Protein AF-A0A2X0SBL3-F1 (afdb_monomer_lite)

Structure (mmCIF, N/CA/C/O backbone):
data_AF-A0A2X0SBL3-F1
#
_entry.id   AF-A0A2X0SBL3-F1
#
loop_
_atom_site.group_PDB
_atom_site.id
_atom_site.type_symbol
_atom_site.label_atom_id
_atom_site.label_alt_id
_atom_site.label_comp_id
_atom_site.label_asym_id
_atom_site.label_entity_id
_atom_site.label_seq_id
_atom_site.pdbx_PDB_ins_code
_atom_site.Cartn_x
_atom_site.Cartn_y
_atom_site.Cartn_z
_atom_site.occupancy
_atom_site.B_iso_or_equiv
_atom_site.auth_seq_id
_atom_site.auth_comp_id
_atom_site.auth_asym_id
_atom_site.auth_atom_id
_atom_site.pdbx_PDB_model_num
ATOM 1 N N . MET A 1 1 ? 13.449 -10.306 3.770 1.00 44.62 1 MET A N 1
ATOM 2 C CA . MET A 1 1 ? 12.116 -9.727 4.039 1.00 44.62 1 MET A CA 1
ATOM 3 C C . MET A 1 1 ? 11.176 -10.296 2.985 1.00 44.62 1 MET A C 1
ATOM 5 O O . MET A 1 1 ? 11.300 -9.910 1.836 1.00 44.62 1 MET A O 1
ATOM 9 N N . LYS A 1 2 ? 10.349 -11.302 3.309 1.00 52.41 2 LYS A N 1
ATOM 10 C CA . LYS A 1 2 ? 9.355 -11.804 2.347 1.00 52.41 2 LYS A CA 1
ATOM 11 C C . LYS A 1 2 ? 8.193 -10.820 2.354 1.00 52.41 2 LYS A C 1
ATOM 13 O O . LYS A 1 2 ? 7.640 -10.566 3.421 1.00 52.41 2 LYS A O 1
ATOM 18 N N . LEU A 1 3 ? 7.871 -10.242 1.201 1.00 57.91 3 LEU A N 1
ATOM 19 C CA . LEU A 1 3 ? 6.637 -9.480 1.042 1.00 57.91 3 LEU A CA 1
ATOM 20 C C . LEU A 1 3 ? 5.471 -10.362 1.510 1.00 57.91 3 LEU A C 1
ATOM 22 O O . LEU A 1 3 ? 5.424 -11.553 1.186 1.00 57.91 3 LEU A O 1
ATOM 26 N N . CYS A 1 4 ? 4.551 -9.803 2.298 1.00 75.31 4 CYS A N 1
ATOM 27 C CA . CYS A 1 4 ? 3.297 -10.481 2.597 1.00 75.31 4 CYS A CA 1
ATOM 28 C C . CYS A 1 4 ? 2.467 -10.511 1.312 1.00 75.31 4 CYS A C 1
ATOM 30 O O . CYS A 1 4 ? 1.736 -9.572 1.013 1.00 75.31 4 CYS A O 1
ATOM 32 N N . TRP A 1 5 ? 2.621 -11.566 0.516 1.00 76.31 5 TRP A N 1
ATOM 33 C CA . TRP A 1 5 ? 2.001 -11.649 -0.807 1.00 76.31 5 TRP A CA 1
ATOM 34 C C . TRP A 1 5 ? 0.475 -11.488 -0.759 1.00 76.31 5 TRP A C 1
ATOM 36 O O . TRP A 1 5 ? -0.114 -10.834 -1.615 1.00 76.31 5 TRP A O 1
ATOM 46 N N . ASN A 1 6 ? -0.155 -12.012 0.296 1.00 85.62 6 ASN A N 1
ATOM 47 C CA . ASN A 1 6 ? -1.598 -11.905 0.503 1.00 85.62 6 ASN A CA 1
ATOM 48 C C . ASN A 1 6 ? -2.071 -10.458 0.690 1.00 85.62 6 ASN A C 1
ATOM 50 O O . ASN A 1 6 ? -3.160 -10.131 0.228 1.00 85.62 6 ASN A O 1
ATOM 54 N N . ASP A 1 7 ? -1.263 -9.593 1.305 1.00 86.88 7 ASP A N 1
ATOM 55 C CA . ASP A 1 7 ? -1.635 -8.189 1.511 1.00 86.88 7 ASP A CA 1
ATOM 56 C C . ASP A 1 7 ? -1.556 -7.387 0.210 1.00 86.88 7 ASP A C 1
ATOM 58 O O . ASP A 1 7 ? -2.289 -6.421 0.037 1.00 86.88 7 ASP A O 1
ATOM 62 N N . TRP A 1 8 ? -0.698 -7.796 -0.728 1.00 88.94 8 TRP A N 1
ATOM 63 C CA . TRP A 1 8 ? -0.526 -7.126 -2.021 1.00 88.94 8 TRP A CA 1
ATOM 64 C C . TRP A 1 8 ? -1.471 -7.661 -3.097 1.00 88.94 8 TRP A C 1
ATOM 66 O O . TRP A 1 8 ? -1.731 -6.972 -4.086 1.00 88.94 8 TRP A O 1
ATOM 76 N N . LYS A 1 9 ? -2.025 -8.861 -2.886 1.00 90.75 9 LYS A N 1
ATOM 77 C CA . LYS A 1 9 ? -2.930 -9.543 -3.813 1.00 90.75 9 LYS A CA 1
ATOM 78 C C . LYS A 1 9 ? -4.086 -8.668 -4.323 1.00 90.75 9 LYS A C 1
ATOM 80 O O . LYS A 1 9 ? -4.289 -8.679 -5.531 1.00 90.75 9 LYS A O 1
ATOM 85 N N . PRO A 1 10 ? -4.796 -7.866 -3.500 1.00 93.19 10 PRO A N 1
ATOM 86 C CA . PRO A 1 10 ? -5.887 -7.028 -4.002 1.00 93.19 10 PRO A CA 1
ATOM 87 C C . PRO A 1 10 ? -5.459 -6.077 -5.123 1.00 93.19 10 PRO A C 1
ATOM 89 O O . PRO A 1 10 ? -6.203 -5.885 -6.074 1.00 93.19 10 PRO A O 1
ATOM 92 N N . MET A 1 11 ? -4.259 -5.499 -5.015 1.00 94.50 11 MET A N 1
ATOM 93 C CA . MET A 1 11 ? -3.697 -4.624 -6.044 1.00 94.50 11 MET A CA 1
ATOM 94 C C . MET A 1 11 ? -3.159 -5.438 -7.223 1.00 94.50 11 MET A C 1
ATOM 96 O O . MET A 1 11 ? -3.404 -5.103 -8.372 1.00 94.50 11 MET A O 1
ATOM 100 N N . LEU A 1 12 ? -2.424 -6.518 -6.954 1.00 92.06 12 LEU A N 1
ATOM 101 C CA . LEU A 1 12 ? -1.769 -7.318 -7.995 1.00 92.06 12 LEU A CA 1
ATOM 102 C C . LEU A 1 12 ? -2.741 -8.176 -8.820 1.00 92.06 12 LEU A C 1
ATOM 104 O O . LEU A 1 12 ? -2.381 -8.635 -9.901 1.00 92.06 12 LEU A O 1
ATOM 108 N N . ASP A 1 13 ? -3.968 -8.386 -8.350 1.00 93.19 13 ASP A N 1
ATOM 109 C CA . ASP A 1 13 ? -5.014 -9.052 -9.126 1.00 93.19 13 ASP A CA 1
ATOM 110 C C . ASP A 1 13 ? -5.622 -8.126 -10.205 1.00 93.19 13 ASP A C 1
ATOM 112 O O . ASP A 1 13 ? -6.352 -8.612 -11.071 1.00 93.19 13 ASP A O 1
ATOM 116 N N . THR A 1 14 ? -5.311 -6.819 -10.208 1.00 93.94 14 THR A N 1
ATOM 117 C CA . THR A 1 14 ? -5.757 -5.884 -11.257 1.00 93.94 14 THR A CA 1
ATOM 118 C C . THR A 1 14 ? -4.689 -5.679 -12.341 1.00 93.94 14 THR A C 1
ATOM 120 O O . THR A 1 14 ? -3.489 -5.674 -12.039 1.00 93.94 14 THR A O 1
ATOM 123 N N . PRO A 1 15 ? -5.083 -5.475 -13.614 1.00 93.94 15 PRO A N 1
ATOM 124 C CA . PRO A 1 15 ? -4.139 -5.161 -14.690 1.00 93.94 15 PRO A CA 1
ATOM 125 C C . PRO A 1 15 ? -3.308 -3.903 -14.408 1.00 93.94 15 PRO A C 1
ATOM 127 O O . PRO A 1 15 ? -2.113 -3.861 -14.705 1.00 93.94 15 PRO A O 1
ATOM 130 N N . GLU A 1 16 ? -3.924 -2.888 -13.806 1.00 94.19 16 GLU A N 1
ATOM 131 C CA . GLU A 1 16 ? -3.275 -1.624 -13.467 1.00 94.19 16 GLU A CA 1
ATOM 132 C C . GLU A 1 16 ? -2.230 -1.827 -12.367 1.00 94.19 16 GLU A C 1
ATOM 134 O O . GLU A 1 16 ? -1.094 -1.374 -12.501 1.00 94.19 16 GLU A O 1
ATOM 139 N N . GLY A 1 17 ? -2.569 -2.582 -11.320 1.00 93.31 17 GLY A N 1
ATOM 140 C CA . GLY A 1 17 ? -1.645 -2.886 -10.233 1.00 93.31 17 GLY A CA 1
ATOM 141 C C . GLY A 1 17 ? -0.451 -3.721 -10.685 1.00 93.31 17 GLY A C 1
ATOM 142 O O . GLY A 1 17 ? 0.678 -3.458 -10.262 1.00 93.31 17 GLY A O 1
ATOM 143 N N . GLN A 1 18 ? -0.665 -4.666 -11.605 1.00 92.62 18 GLN A N 1
ATOM 144 C CA . GLN A 1 18 ? 0.429 -5.388 -12.262 1.00 92.62 18 GLN A CA 1
ATOM 145 C C . GLN A 1 18 ? 1.313 -4.444 -13.077 1.00 92.62 18 GLN A C 1
ATOM 147 O O . GLN A 1 18 ? 2.538 -4.532 -12.990 1.00 92.62 18 GLN A O 1
ATOM 152 N N . ALA A 1 19 ? 0.720 -3.517 -13.835 1.00 93.25 19 ALA A N 1
ATOM 153 C CA . ALA A 1 19 ? 1.466 -2.544 -14.627 1.00 93.25 19 ALA A CA 1
ATOM 154 C C . ALA A 1 19 ? 2.320 -1.611 -13.752 1.00 93.25 19 ALA A C 1
ATOM 156 O O . ALA A 1 19 ? 3.478 -1.361 -14.094 1.00 93.25 19 ALA A O 1
ATOM 157 N N . TRP A 1 20 ? 1.798 -1.151 -12.611 1.00 95.06 20 TRP A N 1
ATOM 158 C CA . TRP A 1 20 ? 2.553 -0.325 -11.663 1.00 95.06 20 TRP A CA 1
ATOM 159 C C . TRP A 1 20 ? 3.674 -1.109 -10.975 1.00 95.06 20 TRP A C 1
ATOM 161 O O . TRP A 1 20 ? 4.775 -0.593 -10.792 1.00 95.06 20 TRP A O 1
ATOM 171 N N . PHE A 1 21 ? 3.435 -2.370 -10.613 1.00 91.75 21 PHE A N 1
ATOM 172 C CA . PHE A 1 21 ? 4.453 -3.185 -9.949 1.00 91.75 21 PHE A CA 1
ATOM 173 C C . PHE A 1 21 ? 5.559 -3.660 -10.905 1.00 91.75 21 PHE A C 1
ATOM 175 O O . PHE A 1 21 ? 6.712 -3.816 -10.501 1.00 91.75 21 PHE A O 1
ATOM 182 N N . ARG A 1 22 ? 5.237 -3.843 -12.189 1.00 90.19 22 ARG A N 1
ATOM 183 C CA . ARG A 1 22 ? 6.143 -4.362 -13.222 1.00 90.19 22 ARG A CA 1
ATOM 184 C C . ARG A 1 22 ? 7.533 -3.703 -13.270 1.00 90.19 22 ARG A C 1
ATOM 186 O O . ARG A 1 22 ? 8.503 -4.457 -13.266 1.00 90.19 22 ARG A O 1
ATOM 193 N N . PRO A 1 23 ? 7.702 -2.365 -13.323 1.00 91.25 23 PRO A N 1
ATOM 194 C CA . PRO A 1 23 ? 9.035 -1.758 -13.358 1.00 91.25 23 PRO A CA 1
ATOM 195 C C . PRO A 1 23 ? 9.861 -2.034 -12.094 1.00 91.25 23 PRO A C 1
ATOM 197 O O . PRO A 1 23 ? 11.081 -2.150 -12.186 1.00 91.25 23 PRO A O 1
ATOM 200 N N . ILE A 1 24 ? 9.212 -2.169 -10.933 1.00 90.50 24 ILE A N 1
ATOM 201 C CA . ILE A 1 24 ? 9.869 -2.490 -9.658 1.00 90.50 24 ILE A CA 1
ATOM 202 C C . ILE A 1 24 ? 10.303 -3.961 -9.652 1.00 90.50 24 ILE A C 1
ATOM 204 O O . ILE A 1 24 ? 11.450 -4.244 -9.318 1.00 90.50 24 ILE A O 1
ATOM 208 N N . GLY A 1 25 ? 9.423 -4.876 -10.078 1.00 87.62 25 GLY A N 1
ATOM 209 C CA . GLY A 1 25 ? 9.729 -6.308 -10.187 1.00 87.62 25 GLY A CA 1
ATOM 210 C C . GLY A 1 25 ? 10.871 -6.589 -11.166 1.00 87.62 25 GLY A C 1
ATOM 211 O O . GLY A 1 25 ? 11.876 -7.176 -10.780 1.00 87.62 25 GLY A O 1
ATOM 212 N N . LEU A 1 26 ? 10.782 -6.055 -12.392 1.00 86.44 26 LEU A N 1
ATOM 213 C CA . LEU A 1 26 ? 11.811 -6.234 -13.428 1.00 86.44 26 LEU A CA 1
ATOM 214 C C . LEU A 1 26 ? 13.202 -5.758 -12.982 1.00 86.44 26 LEU A C 1
ATOM 216 O O . LEU A 1 26 ? 14.214 -6.301 -13.410 1.00 86.44 26 LEU A O 1
ATOM 220 N N . LEU A 1 27 ? 13.279 -4.704 -12.167 1.00 87.38 27 LEU A N 1
ATOM 221 C CA . LEU A 1 27 ? 14.559 -4.149 -11.720 1.00 87.38 27 LEU A CA 1
ATOM 222 C C . LEU A 1 27 ? 15.056 -4.736 -10.392 1.00 87.38 27 LEU A C 1
ATOM 224 O O . LEU A 1 27 ? 16.214 -4.479 -10.053 1.00 87.38 27 LEU A O 1
ATOM 228 N N . GLY A 1 28 ? 14.209 -5.471 -9.662 1.00 80.38 28 GLY A N 1
ATOM 229 C CA . GLY A 1 28 ? 14.450 -5.906 -8.285 1.00 80.38 28 GLY A CA 1
ATOM 230 C C . GLY A 1 28 ? 14.487 -7.418 -8.040 1.00 80.38 28 GLY A C 1
ATOM 231 O O . GLY A 1 28 ? 14.874 -7.805 -6.940 1.00 80.38 28 GLY A O 1
ATOM 232 N N . GLU A 1 29 ? 14.093 -8.267 -8.994 1.00 71.50 29 GLU A N 1
ATOM 233 C CA . GLU A 1 29 ? 14.229 -9.727 -8.862 1.00 71.50 29 GLU A CA 1
ATOM 234 C C . GLU A 1 29 ? 15.647 -10.204 -9.228 1.00 71.50 29 GLU A C 1
ATOM 236 O O . GLU A 1 29 ? 16.235 -9.742 -10.205 1.00 71.50 29 GLU A O 1
ATOM 241 N N . ASP A 1 30 ? 16.189 -11.132 -8.427 1.00 58.72 30 ASP A N 1
ATOM 242 C CA . ASP A 1 30 ? 17.483 -11.795 -8.669 1.00 58.72 30 ASP A CA 1
ATOM 243 C C . ASP A 1 30 ? 17.359 -12.989 -9.647 1.00 58.72 30 ASP A C 1
ATOM 245 O O . ASP A 1 30 ? 18.358 -13.414 -10.229 1.00 58.72 30 ASP A O 1
ATOM 249 N N . ASP A 1 31 ? 16.141 -13.518 -9.841 1.00 56.47 31 ASP A N 1
ATOM 250 C CA . ASP A 1 31 ? 15.830 -14.649 -10.725 1.00 56.47 31 ASP A CA 1
ATOM 251 C C . ASP A 1 31 ? 15.130 -14.155 -12.001 1.00 56.47 31 ASP A C 1
ATOM 253 O O . ASP A 1 31 ? 13.960 -13.771 -11.989 1.00 56.47 31 ASP A O 1
ATOM 257 N N . PHE A 1 32 ? 15.841 -14.180 -13.128 1.00 53.38 32 PHE A N 1
ATOM 258 C CA . PHE A 1 32 ? 15.325 -13.699 -14.408 1.00 53.38 32 PHE A CA 1
ATOM 259 C C . PHE A 1 32 ? 14.698 -14.830 -15.238 1.00 53.38 32 PHE A C 1
ATOM 261 O O . PHE A 1 32 ? 15.304 -15.874 -15.479 1.00 53.38 32 PHE A O 1
ATOM 268 N N . GLY A 1 33 ? 13.480 -14.606 -15.737 1.00 61.25 33 GLY A N 1
ATOM 269 C CA . GLY A 1 33 ? 12.948 -15.349 -16.886 1.00 61.25 33 GLY A CA 1
ATOM 270 C C . GLY A 1 33 ? 13.505 -14.796 -18.205 1.00 61.25 33 GLY A C 1
ATOM 271 O O . GLY A 1 33 ? 13.894 -13.632 -18.259 1.00 61.25 33 GLY A O 1
ATOM 272 N N . LEU A 1 34 ? 13.482 -15.587 -19.287 1.00 56.78 34 LEU A N 1
ATOM 273 C CA . LEU A 1 34 ? 14.016 -15.191 -20.608 1.00 56.78 34 LEU A CA 1
ATOM 274 C C . LEU A 1 34 ? 13.500 -13.817 -21.090 1.00 56.78 34 LEU A C 1
ATOM 276 O O . LEU A 1 34 ? 14.278 -12.999 -21.581 1.00 56.78 34 LEU A O 1
ATOM 280 N N . ASP A 1 35 ? 12.213 -13.530 -20.878 1.00 61.81 35 ASP A N 1
ATOM 281 C CA . ASP A 1 35 ? 11.597 -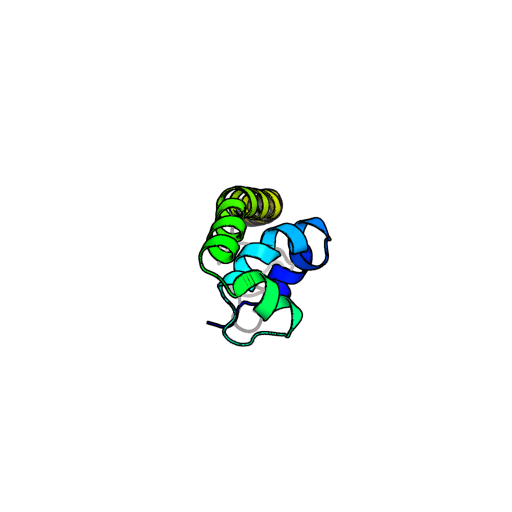12.251 -21.258 1.00 61.81 35 ASP A CA 1
ATOM 282 C C . ASP A 1 35 ? 12.029 -11.083 -20.346 1.00 61.81 35 ASP A C 1
ATOM 284 O O . ASP A 1 35 ? 12.136 -9.938 -20.794 1.00 61.81 35 ASP A O 1
ATOM 288 N N . GLN A 1 36 ? 12.302 -11.349 -19.061 1.00 63.34 36 GLN A N 1
ATOM 289 C CA . GLN A 1 36 ? 12.798 -10.341 -18.113 1.00 63.34 36 GLN A CA 1
ATOM 290 C C . GLN A 1 36 ? 14.258 -9.970 -18.413 1.00 63.34 36 GLN A C 1
ATOM 292 O O . GLN A 1 36 ? 14.611 -8.783 -18.423 1.00 63.34 36 GLN A O 1
ATOM 297 N N . ASP A 1 37 ? 15.080 -10.978 -18.719 1.00 66.31 37 ASP A N 1
ATOM 298 C CA . ASP A 1 37 ? 16.479 -10.821 -19.116 1.00 66.31 37 ASP A CA 1
ATOM 299 C C . ASP A 1 37 ? 16.603 -9.925 -20.346 1.00 66.31 37 ASP A C 1
ATOM 301 O O . ASP A 1 37 ? 17.441 -9.026 -20.380 1.00 66.31 37 ASP A O 1
ATOM 305 N N . GLU A 1 38 ? 15.745 -10.098 -21.354 1.00 73.31 38 GLU A N 1
ATOM 306 C CA . GLU A 1 38 ? 15.796 -9.266 -22.553 1.00 73.31 38 GLU A CA 1
ATOM 307 C C . GLU A 1 38 ? 15.445 -7.796 -22.263 1.00 73.31 38 GLU A C 1
ATOM 309 O O . GLU A 1 38 ? 16.128 -6.875 -22.739 1.00 73.31 38 GLU A O 1
ATOM 314 N N . LEU A 1 39 ? 14.411 -7.551 -21.457 1.00 75.44 39 LEU A N 1
ATOM 315 C CA . LEU A 1 39 ? 13.942 -6.202 -21.130 1.00 75.44 39 LEU A CA 1
ATOM 316 C C . LEU A 1 39 ? 14.916 -5.427 -20.239 1.00 75.44 39 LEU A C 1
ATOM 318 O O . LEU A 1 39 ? 14.939 -4.197 -20.289 1.00 75.44 39 LEU A O 1
ATOM 322 N N . THR A 1 40 ? 15.750 -6.121 -19.468 1.00 79.75 40 THR A N 1
ATOM 323 C CA . THR A 1 40 ? 16.663 -5.507 -18.491 1.00 79.75 40 THR A CA 1
ATOM 324 C C . THR A 1 40 ? 18.144 -5.692 -18.837 1.00 79.75 40 THR A C 1
ATOM 326 O O . THR A 1 40 ? 19.010 -5.191 -18.117 1.00 79.75 40 THR A O 1
ATOM 329 N N . LYS A 1 41 ? 18.445 -6.310 -19.990 1.00 79.88 41 LYS A N 1
ATOM 330 C CA . LYS A 1 41 ? 19.795 -6.702 -20.432 1.00 79.88 41 LYS A CA 1
ATOM 331 C C . LYS A 1 41 ? 20.825 -5.579 -20.504 1.00 79.88 41 LYS A C 1
ATOM 333 O O . LYS A 1 41 ? 22.016 -5.821 -20.341 1.00 79.88 41 LYS A O 1
ATOM 338 N N . THR A 1 42 ? 20.400 -4.365 -20.856 1.00 82.69 42 THR A N 1
ATOM 339 C CA . THR A 1 42 ? 21.319 -3.254 -21.141 1.00 82.69 42 THR A CA 1
ATOM 340 C C . THR A 1 42 ? 21.058 -2.056 -20.232 1.00 82.69 42 THR A C 1
ATOM 342 O O . THR A 1 42 ? 19.898 -1.784 -19.902 1.00 82.69 42 THR A O 1
ATOM 345 N N . PRO A 1 43 ? 22.100 -1.277 -19.870 1.00 83.38 43 PRO A N 1
ATOM 346 C CA . PRO A 1 43 ? 21.927 -0.087 -19.038 1.00 83.38 43 PRO A CA 1
ATOM 347 C C . PRO A 1 43 ? 20.868 0.898 -19.571 1.00 83.38 43 PRO A C 1
ATOM 349 O O . PRO A 1 43 ? 20.013 1.302 -18.786 1.00 83.38 43 PRO A O 1
ATOM 352 N N . PRO A 1 44 ? 20.799 1.214 -20.885 1.00 86.31 44 PRO A N 1
ATOM 353 C CA . PRO A 1 44 ? 19.766 2.113 -21.406 1.00 86.31 44 PRO A CA 1
ATOM 354 C C . PRO A 1 44 ? 18.337 1.571 -21.264 1.00 86.31 44 PRO A C 1
ATOM 356 O O . PRO A 1 44 ? 17.410 2.338 -21.000 1.00 86.31 44 PRO A O 1
ATOM 359 N N . ARG A 1 45 ? 18.138 0.252 -21.416 1.00 85.12 45 ARG A N 1
ATOM 360 C CA . ARG A 1 45 ? 16.819 -0.374 -21.226 1.00 85.12 45 ARG A CA 1
ATOM 361 C C . ARG A 1 45 ? 16.388 -0.305 -19.761 1.00 85.12 45 ARG A C 1
ATOM 363 O O . ARG A 1 45 ? 15.263 0.104 -19.482 1.00 85.12 45 ARG A O 1
ATOM 370 N N . ARG A 1 46 ? 17.310 -0.588 -18.833 1.00 87.38 46 ARG A N 1
ATOM 371 C CA . ARG A 1 46 ? 17.077 -0.444 -17.385 1.00 87.38 46 ARG A CA 1
ATOM 372 C C . ARG A 1 46 ? 16.725 0.993 -17.009 1.00 87.38 46 ARG A C 1
ATOM 374 O O . ARG A 1 46 ? 15.755 1.202 -16.289 1.00 87.38 46 ARG A O 1
ATOM 381 N N . SER A 1 47 ? 17.445 1.984 -17.544 1.00 87.62 47 SER A N 1
ATOM 382 C CA . SER A 1 47 ? 17.136 3.402 -17.315 1.00 87.62 47 SER A CA 1
ATOM 383 C C . SER A 1 47 ? 15.734 3.772 -17.800 1.00 87.62 47 SER A C 1
ATOM 385 O O . SER A 1 47 ? 15.012 4.461 -17.088 1.00 87.62 47 SER A O 1
ATOM 387 N N . LYS A 1 48 ? 15.308 3.278 -18.971 1.00 91.25 48 LYS A N 1
ATO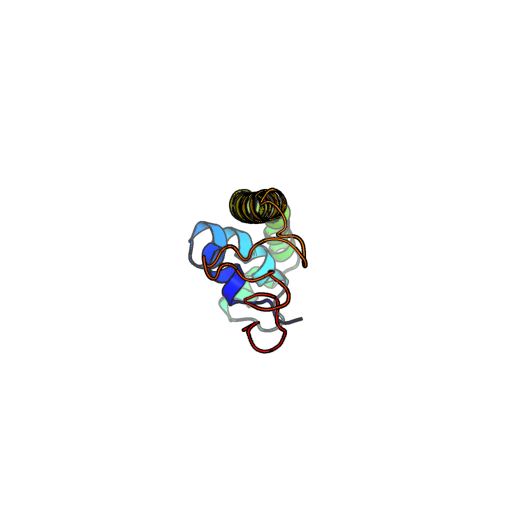M 388 C CA . LYS A 1 48 ? 13.956 3.534 -19.494 1.00 91.25 48 LYS A CA 1
ATOM 389 C C . LYS A 1 48 ? 12.858 2.952 -18.597 1.00 91.25 48 LYS A C 1
ATOM 391 O O . LYS A 1 48 ? 11.833 3.598 -18.415 1.00 91.25 48 LYS A O 1
ATOM 396 N N . ILE A 1 49 ? 13.075 1.763 -18.036 1.00 90.44 49 ILE A N 1
ATOM 397 C CA . ILE A 1 49 ? 12.147 1.141 -17.077 1.00 90.44 49 ILE A CA 1
ATOM 398 C C . ILE A 1 49 ? 12.139 1.927 -15.759 1.00 90.44 49 ILE A C 1
ATOM 400 O O . ILE A 1 49 ? 11.074 2.209 -15.219 1.00 90.44 49 ILE A O 1
ATOM 404 N N . ALA A 1 50 ? 13.308 2.353 -15.274 1.00 91.06 50 ALA A N 1
ATOM 405 C CA . ALA A 1 50 ? 13.423 3.115 -14.032 1.00 91.06 50 ALA A CA 1
ATOM 406 C C . ALA A 1 50 ? 12.660 4.452 -14.075 1.00 91.06 50 ALA A C 1
ATOM 408 O O . ALA A 1 50 ? 12.116 4.874 -13.059 1.00 91.06 50 ALA A O 1
ATOM 409 N N . LEU A 1 51 ? 12.551 5.085 -15.249 1.00 94.75 51 LEU A N 1
ATOM 410 C CA . LEU A 1 51 ? 11.751 6.304 -15.435 1.00 94.75 51 LEU A CA 1
ATOM 411 C C . LEU A 1 51 ? 10.248 6.104 -15.175 1.00 94.75 51 LEU A C 1
ATOM 413 O O . LEU A 1 51 ? 9.555 7.086 -14.937 1.00 94.75 51 LEU A O 1
ATOM 417 N N . GLN A 1 52 ? 9.746 4.866 -15.198 1.00 93.62 52 GLN A N 1
ATOM 418 C CA . GLN A 1 52 ? 8.340 4.550 -14.911 1.00 93.62 52 GLN A CA 1
ATOM 419 C C . GLN A 1 52 ? 8.063 4.414 -13.407 1.00 93.62 52 GLN A C 1
ATOM 421 O O . GLN A 1 52 ? 6.912 4.481 -12.982 1.00 93.62 52 GLN A O 1
ATOM 426 N N . ILE A 1 53 ? 9.106 4.233 -12.587 1.00 94.56 53 ILE A N 1
ATOM 427 C CA . ILE A 1 53 ? 8.963 3.999 -11.144 1.00 94.56 53 ILE A CA 1
ATOM 428 C C . ILE A 1 53 ? 8.270 5.165 -10.422 1.00 94.56 53 ILE A C 1
ATOM 430 O O . ILE A 1 53 ? 7.388 4.879 -9.618 1.00 94.56 53 ILE A O 1
ATOM 434 N N . PRO A 1 54 ? 8.607 6.452 -10.651 1.00 96.94 54 PRO A N 1
ATOM 435 C CA . PRO A 1 54 ? 8.005 7.542 -9.884 1.00 96.94 54 PRO A CA 1
ATOM 436 C C . PRO A 1 54 ? 6.477 7.580 -9.991 1.00 96.94 54 PRO A C 1
ATOM 438 O O . PRO A 1 54 ? 5.795 7.643 -8.972 1.00 96.94 54 PRO A O 1
ATOM 441 N N . GLU A 1 55 ? 5.941 7.477 -11.208 1.00 95.81 55 GLU A N 1
ATOM 442 C CA . GLU A 1 55 ? 4.495 7.460 -11.451 1.00 95.81 55 GLU A CA 1
ATOM 443 C C . GLU A 1 55 ? 3.844 6.198 -10.873 1.00 95.81 55 GLU A C 1
ATOM 445 O O . GLU A 1 55 ? 2.824 6.282 -10.191 1.00 95.81 55 GLU A O 1
ATOM 450 N N . ALA A 1 56 ? 4.483 5.038 -11.051 1.00 9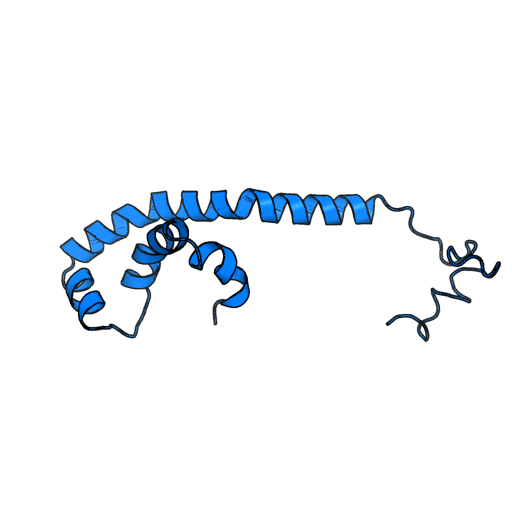6.12 56 ALA A N 1
ATOM 451 C CA . ALA A 1 56 ? 4.012 3.789 -10.468 1.00 96.12 56 ALA A CA 1
ATOM 452 C C . ALA A 1 56 ? 3.924 3.849 -8.933 1.00 96.12 56 ALA A C 1
ATOM 454 O O . ALA A 1 56 ? 2.953 3.370 -8.353 1.00 96.12 56 ALA A O 1
ATOM 455 N N . VAL A 1 57 ? 4.902 4.462 -8.261 1.00 96.56 57 VAL A N 1
ATOM 456 C CA . VAL A 1 57 ? 4.900 4.613 -6.797 1.00 96.56 57 VAL A CA 1
ATOM 457 C C . VAL A 1 57 ? 3.751 5.504 -6.331 1.00 96.56 57 VAL A C 1
ATOM 459 O O . VAL A 1 57 ? 3.107 5.174 -5.333 1.00 96.56 57 VAL A O 1
ATOM 462 N N . VAL A 1 58 ? 3.464 6.599 -7.043 1.00 97.44 58 VAL A N 1
ATOM 463 C CA . VAL A 1 58 ? 2.307 7.453 -6.727 1.00 97.44 58 VAL A CA 1
ATOM 464 C C . VAL A 1 58 ? 1.007 6.669 -6.898 1.00 97.44 58 VAL A C 1
ATOM 466 O O . VAL A 1 58 ? 0.195 6.650 -5.976 1.00 97.44 58 VAL A O 1
ATOM 469 N N . ALA A 1 59 ? 0.845 5.947 -8.007 1.00 97.19 59 ALA A N 1
ATOM 470 C CA . ALA A 1 59 ? -0.362 5.165 -8.263 1.00 97.19 59 ALA A CA 1
ATOM 471 C C . ALA A 1 59 ? -0.577 4.051 -7.219 1.00 97.19 59 ALA A C 1
ATOM 473 O O . ALA A 1 59 ? -1.679 3.887 -6.693 1.00 97.19 59 ALA A O 1
ATOM 474 N N . ILE A 1 60 ? 0.490 3.339 -6.837 1.00 96.06 60 ILE A N 1
ATOM 475 C CA . ILE A 1 60 ? 0.453 2.351 -5.747 1.00 96.06 60 ILE A CA 1
ATOM 476 C C . ILE A 1 60 ? 0.049 3.031 -4.432 1.00 96.06 60 ILE A C 1
ATOM 478 O O . ILE A 1 60 ? -0.803 2.518 -3.706 1.00 96.06 60 ILE A O 1
ATOM 482 N N . TYR A 1 61 ? 0.633 4.187 -4.107 1.00 95.94 61 TYR A N 1
ATOM 483 C CA . TYR A 1 61 ? 0.281 4.926 -2.895 1.00 95.94 61 TYR A CA 1
ATOM 484 C C . TYR A 1 61 ? -1.207 5.300 -2.867 1.00 95.94 61 TYR A C 1
ATOM 486 O O . TYR A 1 61 ? -1.858 5.074 -1.840 1.00 95.94 61 TYR A O 1
ATOM 494 N N . GLU A 1 62 ? -1.727 5.835 -3.975 1.00 96.62 62 GLU A N 1
ATOM 495 C CA . GLU A 1 62 ? -3.123 6.251 -4.145 1.00 96.62 62 GLU A CA 1
ATOM 496 C C . GLU A 1 62 ? -4.096 5.080 -4.037 1.00 96.62 62 GLU A C 1
ATOM 498 O O . GLU A 1 62 ? -5.080 5.179 -3.300 1.00 96.62 62 GLU A O 1
ATOM 503 N N . TYR A 1 63 ? -3.779 3.946 -4.667 1.00 96.25 63 TYR A N 1
ATOM 504 C CA . TYR A 1 63 ? -4.569 2.717 -4.569 1.00 96.25 63 TYR A CA 1
ATOM 505 C C . TYR A 1 63 ? -4.819 2.307 -3.107 1.00 96.25 63 TYR A C 1
ATOM 507 O O . TYR A 1 63 ? -5.924 1.904 -2.741 1.00 96.25 63 TYR A O 1
ATOM 515 N N . TRP A 1 64 ? -3.814 2.465 -2.240 1.00 95.56 64 TRP A N 1
ATOM 516 C CA . TRP A 1 64 ? -3.904 2.101 -0.822 1.00 95.56 64 TRP A CA 1
ATOM 517 C C . TRP A 1 64 ? -4.440 3.212 0.097 1.00 95.56 64 TRP A C 1
ATOM 519 O O . TRP A 1 64 ? -4.578 2.979 1.304 1.00 95.56 64 TRP A O 1
ATOM 529 N N . ILE A 1 65 ? -4.738 4.421 -0.400 1.00 95.69 65 ILE A N 1
ATOM 530 C CA . ILE A 1 65 ? -5.313 5.500 0.430 1.00 95.69 65 ILE A CA 1
ATOM 531 C C . ILE A 1 65 ? -6.655 5.079 1.057 1.00 95.69 65 ILE A C 1
ATOM 533 O O . ILE A 1 65 ? -6.755 5.158 2.286 1.00 95.69 65 ILE A O 1
ATOM 537 N N . PRO A 1 66 ? -7.654 4.576 0.301 1.00 94.69 66 PRO A N 1
ATOM 538 C CA . PRO A 1 66 ? -8.966 4.254 0.867 1.00 94.69 66 PRO A CA 1
ATOM 539 C C . PRO A 1 66 ? -8.897 3.153 1.930 1.00 94.69 66 PRO A C 1
ATOM 541 O O . PRO A 1 66 ? -9.562 3.228 2.959 1.00 94.69 66 PRO A O 1
ATOM 544 N N . PHE A 1 67 ? -8.035 2.153 1.731 1.00 91.69 67 PHE A N 1
ATOM 545 C CA . PHE A 1 67 ? -7.829 1.072 2.698 1.00 91.69 67 PHE A CA 1
ATOM 546 C C . PHE A 1 67 ? -7.258 1.593 4.020 1.00 91.69 67 PHE A C 1
ATOM 548 O O . PHE A 1 67 ? -7.724 1.213 5.094 1.00 91.69 67 PHE A O 1
ATOM 555 N N . ARG A 1 68 ? -6.272 2.498 3.957 1.00 91.19 68 ARG A N 1
ATOM 556 C CA . ARG A 1 68 ? -5.691 3.124 5.154 1.00 91.19 68 ARG A CA 1
ATOM 557 C C . ARG A 1 68 ? -6.687 4.038 5.861 1.00 91.19 68 ARG A C 1
ATOM 559 O O . ARG A 1 68 ? -6.733 4.027 7.088 1.00 91.19 68 ARG A O 1
ATOM 566 N N . GLN A 1 69 ? -7.501 4.778 5.110 1.00 92.44 69 GLN A N 1
ATOM 567 C CA . GLN A 1 69 ? -8.578 5.599 5.670 1.00 92.44 69 GLN A CA 1
ATOM 568 C C . GLN A 1 69 ? -9.615 4.736 6.393 1.00 92.44 69 GLN A C 1
ATOM 570 O O . GLN A 1 69 ? -9.890 4.985 7.561 1.00 92.44 69 GLN A O 1
ATOM 575 N N . ALA A 1 70 ? -10.083 3.649 5.776 1.00 91.50 70 ALA A N 1
ATOM 576 C CA . ALA A 1 70 ? -11.020 2.723 6.412 1.00 91.50 70 ALA A CA 1
ATOM 577 C C . ALA A 1 70 ? -10.448 2.103 7.705 1.00 91.50 70 ALA A C 1
ATOM 579 O O . ALA A 1 70 ? -11.159 1.945 8.701 1.00 91.50 70 ALA A O 1
ATOM 580 N N . VAL A 1 71 ? -9.148 1.777 7.720 1.00 90.69 71 VAL A N 1
ATOM 581 C CA . VAL A 1 71 ? -8.443 1.299 8.923 1.00 90.69 71 VAL A CA 1
ATOM 582 C C . VAL A 1 71 ? -8.374 2.375 10.011 1.00 90.69 71 VAL A C 1
ATOM 584 O O . VAL A 1 71 ? -8.603 2.078 11.185 1.00 90.69 71 VAL A O 1
ATOM 587 N N . TYR A 1 72 ? -8.104 3.621 9.640 1.00 91.19 72 TYR A N 1
ATOM 588 C CA . TYR A 1 72 ? -8.083 4.737 10.579 1.00 91.19 72 TYR A CA 1
ATOM 589 C C . TYR A 1 72 ? -9.478 5.031 11.158 1.00 91.19 72 TYR A C 1
ATOM 591 O O . TYR A 1 72 ? -9.633 5.239 12.365 1.00 91.19 72 TYR A O 1
ATOM 599 N N . GLU A 1 73 ? -10.516 4.983 10.325 1.00 93.25 73 GLU A N 1
ATOM 600 C CA . GLU A 1 73 ? -11.905 5.221 10.719 1.00 93.25 73 GLU A CA 1
ATOM 601 C C . GLU A 1 73 ? -12.415 4.157 11.694 1.00 93.25 73 GLU A C 1
ATOM 603 O O . GLU A 1 73 ? -12.954 4.506 12.747 1.00 93.25 73 GLU A O 1
ATOM 608 N N . ARG A 1 74 ? -12.191 2.861 11.420 1.00 91.50 74 ARG A N 1
ATOM 609 C CA . ARG A 1 74 ? -12.581 1.781 12.352 1.00 91.50 74 ARG A CA 1
ATOM 610 C C . ARG A 1 74 ? -11.871 1.908 13.704 1.00 91.50 74 ARG A C 1
ATOM 612 O O . ARG A 1 74 ? -12.462 1.610 14.741 1.00 91.50 74 ARG A O 1
ATOM 619 N N . GLU A 1 75 ? -10.609 2.336 13.709 1.00 91.50 75 GLU A N 1
ATOM 620 C CA . GLU A 1 75 ? -9.811 2.483 14.929 1.00 91.50 75 GLU A CA 1
ATOM 621 C C . GLU A 1 75 ? -10.284 3.680 15.747 1.00 91.50 75 GLU A C 1
ATOM 623 O O . GLU A 1 75 ? -10.491 3.562 16.959 1.00 91.50 75 GLU A O 1
ATOM 628 N N . THR A 1 76 ? -10.566 4.792 15.072 1.00 91.88 76 THR A N 1
ATOM 629 C CA . THR A 1 76 ? -11.175 5.979 15.676 1.00 91.88 76 THR A CA 1
ATOM 630 C C . THR A 1 76 ? -12.543 5.649 16.266 1.00 91.88 76 THR A C 1
ATOM 632 O O . THR A 1 76 ? -12.783 5.908 17.446 1.00 91.88 76 THR A O 1
ATOM 635 N N . ALA A 1 77 ? -13.411 4.980 15.503 1.00 88.88 77 ALA A N 1
ATOM 636 C CA . ALA A 1 77 ? -14.733 4.563 15.964 1.00 88.88 77 ALA A CA 1
ATOM 637 C C . ALA A 1 77 ? -14.647 3.622 17.176 1.00 88.88 77 ALA A C 1
ATOM 639 O O . ALA A 1 77 ? -15.379 3.799 18.151 1.00 88.88 77 ALA A O 1
ATOM 640 N N . LYS A 1 78 ? -13.711 2.662 17.169 1.00 86.56 78 LYS A N 1
ATOM 641 C CA . LYS A 1 78 ? -13.443 1.782 18.318 1.00 86.56 78 LYS A CA 1
ATOM 642 C C . LYS A 1 78 ? -12.972 2.569 19.542 1.00 86.56 78 LYS A C 1
ATOM 644 O O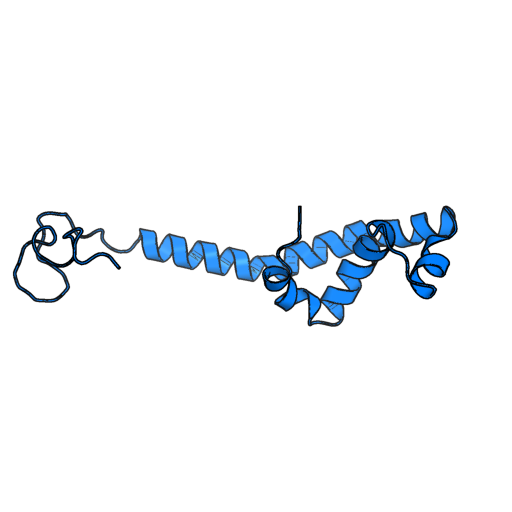 . LYS A 1 78 ? -13.360 2.232 20.658 1.00 86.56 78 LYS A O 1
ATOM 649 N N . SER A 1 79 ? -12.161 3.610 19.355 1.00 85.25 79 SER A N 1
ATOM 650 C CA . SER A 1 79 ? -11.706 4.477 20.448 1.00 85.25 79 SER A CA 1
ATOM 651 C C . SER A 1 79 ? -12.814 5.378 21.005 1.00 85.25 79 SER A C 1
ATOM 653 O O . SER A 1 79 ? -12.750 5.748 22.177 1.00 85.25 79 SER A O 1
ATOM 655 N N . MET A 1 80 ? -13.812 5.736 20.192 1.00 85.31 80 MET A N 1
ATOM 656 C CA . MET A 1 80 ? -14.977 6.521 20.621 1.00 85.31 80 MET A CA 1
ATOM 657 C C . MET A 1 80 ? -16.008 5.697 21.399 1.00 85.31 80 MET A C 1
ATOM 659 O O . MET A 1 80 ? -16.847 6.277 22.087 1.00 85.31 80 MET A O 1
ATOM 663 N N . GLN A 1 81 ? -15.960 4.362 21.319 1.00 82.69 81 GLN A N 1
ATOM 664 C CA . GLN A 1 81 ? -16.849 3.519 22.114 1.00 82.69 81 GLN A CA 1
ATOM 665 C C . GLN A 1 81 ? -16.586 3.741 23.611 1.00 82.69 81 GLN A C 1
ATOM 667 O O . GLN A 1 81 ? -15.426 3.703 24.042 1.00 82.69 81 GLN A O 1
ATOM 672 N N . PRO A 1 82 ? -17.636 3.961 24.424 1.00 81.94 82 PRO A N 1
ATOM 673 C CA . PRO A 1 82 ? -17.476 4.178 25.851 1.00 81.94 82 PRO A CA 1
ATOM 674 C C . PRO A 1 82 ? -16.769 2.973 26.469 1.00 81.94 82 PRO A C 1
ATOM 676 O O . PRO A 1 82 ? -17.240 1.835 26.407 1.00 81.94 82 PRO A O 1
ATOM 679 N N . LYS A 1 83 ? -15.598 3.225 27.057 1.00 83.75 83 LYS A N 1
ATOM 680 C CA . LYS A 1 83 ? -14.834 2.190 27.749 1.00 83.75 83 LYS A CA 1
ATOM 681 C C . LYS A 1 83 ? -15.629 1.773 28.979 1.00 83.75 83 LYS A C 1
ATOM 683 O O . LYS A 1 83 ? -15.782 2.566 29.903 1.00 83.75 83 LYS A O 1
ATOM 688 N N . VAL A 1 84 ? -16.116 0.532 28.995 1.00 87.38 84 VAL A N 1
ATOM 689 C CA . VAL A 1 84 ? -16.765 -0.032 30.182 1.00 87.38 84 VAL A CA 1
ATOM 690 C C . VAL A 1 84 ? -15.769 -0.036 31.340 1.00 87.38 84 VAL A C 1
ATOM 692 O O . VAL A 1 84 ? -14.700 -0.655 31.275 1.00 87.38 84 VAL A O 1
ATOM 695 N N . GLY A 1 85 ? -16.097 0.684 32.409 1.00 89.38 85 GLY A N 1
ATOM 696 C CA . GLY A 1 85 ? -15.292 0.703 33.613 1.00 89.38 85 GLY A CA 1
ATOM 697 C C . GLY A 1 85 ? -15.288 -0.675 34.263 1.00 89.38 85 GLY A C 1
ATOM 698 O O . GLY A 1 85 ? -16.294 -1.382 34.322 1.00 89.38 85 GLY A O 1
ATOM 699 N N . ARG A 1 86 ? -14.147 -1.068 34.835 1.00 89.69 86 ARG A N 1
ATOM 700 C CA . ARG A 1 86 ? -13.976 -2.378 35.487 1.00 89.69 86 ARG A CA 1
ATOM 701 C C . ARG A 1 86 ? -15.050 -2.662 36.563 1.00 89.69 86 ARG A C 1
ATOM 703 O O . ARG A 1 86 ? -15.371 -3.822 36.831 1.00 89.69 86 ARG A O 1
ATOM 710 N N . ASN A 1 87 ? -15.596 -1.623 37.197 1.00 93.00 87 ASN A N 1
ATOM 711 C CA . ASN A 1 87 ? -16.628 -1.724 38.231 1.00 93.00 87 ASN A CA 1
ATOM 712 C C . ASN A 1 87 ? -18.061 -1.462 37.738 1.00 93.00 87 ASN A C 1
ATOM 714 O O . ASN A 1 87 ? -18.975 -1.671 38.539 1.00 93.00 87 ASN A O 1
ATOM 718 N N . ASP A 1 88 ? -18.252 -1.049 36.485 1.00 92.75 88 ASP A N 1
ATOM 719 C CA . ASP A 1 88 ? -19.566 -0.718 35.923 1.00 92.75 88 ASP A CA 1
ATOM 720 C C . ASP A 1 88 ? -20.391 -1.982 35.678 1.00 92.75 88 ASP A C 1
ATOM 722 O O . ASP A 1 88 ? -19.855 -3.097 35.676 1.00 92.75 88 ASP A O 1
ATOM 726 N N . LEU A 1 89 ? -21.703 -1.827 35.487 1.00 93.38 89 LEU A N 1
ATOM 727 C CA . LEU A 1 89 ? -22.570 -2.939 35.100 1.00 93.38 89 LEU A CA 1
ATOM 728 C C . LEU A 1 89 ? -22.118 -3.523 33.757 1.00 93.38 89 LEU A C 1
ATOM 730 O O . LEU A 1 89 ? -21.785 -2.804 32.819 1.00 93.38 89 LEU A O 1
ATOM 734 N N . CYS A 1 90 ? -22.088 -4.850 33.678 1.00 92.69 90 CYS A N 1
ATOM 735 C CA . CYS A 1 90 ? -21.615 -5.551 32.497 1.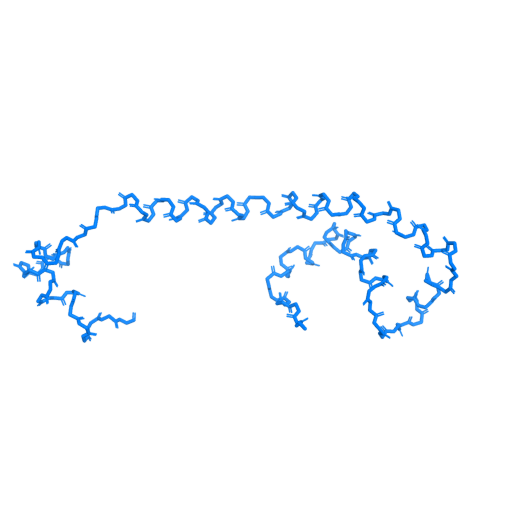00 92.69 90 CYS A CA 1
ATOM 736 C C . CYS A 1 90 ? -22.621 -5.411 31.337 1.00 92.69 90 CYS A C 1
ATOM 738 O O . CYS A 1 90 ? -23.797 -5.735 31.532 1.00 92.69 90 CYS A O 1
ATOM 740 N N . PRO A 1 91 ? -22.180 -5.028 30.121 1.00 90.31 91 PRO A N 1
ATOM 741 C CA . PRO A 1 91 ? -23.071 -4.773 28.984 1.00 90.31 91 PRO A CA 1
ATOM 742 C C . PRO A 1 91 ? -23.780 -6.027 28.443 1.00 90.31 91 PRO A C 1
ATOM 744 O O . PRO A 1 91 ? -24.697 -5.907 27.645 1.00 90.31 91 PRO A O 1
ATOM 747 N N . CYS A 1 92 ? -23.414 -7.232 28.897 1.00 91.44 92 CYS A N 1
ATOM 748 C CA . CYS A 1 92 ? -24.097 -8.482 28.539 1.00 91.44 92 CYS A CA 1
ATOM 749 C C . CYS A 1 92 ? -25.453 -8.692 29.243 1.00 91.44 92 CYS A C 1
ATOM 751 O O . CYS A 1 92 ? -26.065 -9.743 29.077 1.00 91.44 92 CYS A O 1
ATOM 753 N N . GLY A 1 93 ? -25.897 -7.750 30.085 1.00 89.31 93 GLY A N 1
ATOM 754 C CA . GLY A 1 93 ? -27.193 -7.824 30.770 1.00 89.31 93 GLY A CA 1
ATOM 755 C C . GLY A 1 93 ? -27.222 -8.713 32.019 1.00 89.31 93 GLY A C 1
ATOM 756 O O . GLY A 1 93 ? -28.274 -8.899 32.615 1.00 89.31 93 GLY A O 1
ATOM 757 N N . SER A 1 94 ? -26.077 -9.229 32.478 1.00 92.00 94 SER A N 1
ATOM 758 C CA . SER A 1 94 ? -26.018 -10.133 33.643 1.00 92.00 94 SER A CA 1
ATOM 759 C C . SER A 1 94 ? -26.286 -9.471 35.003 1.00 92.00 94 SER A C 1
ATOM 761 O O . SER A 1 94 ? -26.321 -10.163 36.020 1.00 92.00 94 SER A O 1
ATOM 763 N N . GLY A 1 95 ? -26.362 -8.136 35.061 1.00 92.31 95 GLY A N 1
ATOM 764 C CA . GLY A 1 95 ? -26.464 -7.365 36.309 1.00 92.31 95 GLY A CA 1
ATOM 765 C C . GLY A 1 95 ? -25.197 -7.371 37.183 1.00 92.31 95 GLY A C 1
ATOM 766 O O . GLY A 1 95 ? -25.165 -6.737 38.236 1.00 92.31 95 GLY A O 1
ATOM 767 N N . LYS A 1 96 ? -24.124 -8.063 36.774 1.00 93.75 96 LYS A N 1
ATOM 768 C CA . LYS A 1 96 ? -22.847 -8.131 37.508 1.00 93.75 96 LYS A CA 1
ATOM 769 C C . LYS A 1 96 ? -21.917 -6.981 37.107 1.00 93.75 96 LYS A C 1
ATOM 771 O O . LYS A 1 96 ? -21.996 -6.476 35.993 1.00 93.75 96 LYS A O 1
ATOM 776 N N . LYS A 1 97 ? -20.965 -6.615 37.981 1.00 92.94 97 LYS A N 1
ATOM 777 C CA . LYS A 1 97 ? -19.854 -5.708 37.616 1.00 92.94 97 LYS A CA 1
ATOM 778 C C . LYS A 1 97 ? -19.008 -6.326 36.496 1.00 92.94 97 LYS A C 1
ATOM 780 O O . LYS A 1 97 ? -18.728 -7.524 36.569 1.00 92.94 97 LYS A O 1
ATOM 785 N N . PHE A 1 98 ? -18.524 -5.530 35.540 1.00 93.06 98 PHE A N 1
ATOM 786 C CA . PHE A 1 98 ? -17.755 -5.995 34.376 1.00 93.06 98 PHE A CA 1
ATOM 787 C C . PHE A 1 98 ? -16.594 -6.926 34.762 1.00 93.06 98 PHE A C 1
ATOM 789 O O . PHE A 1 98 ? -16.482 -8.032 34.233 1.00 93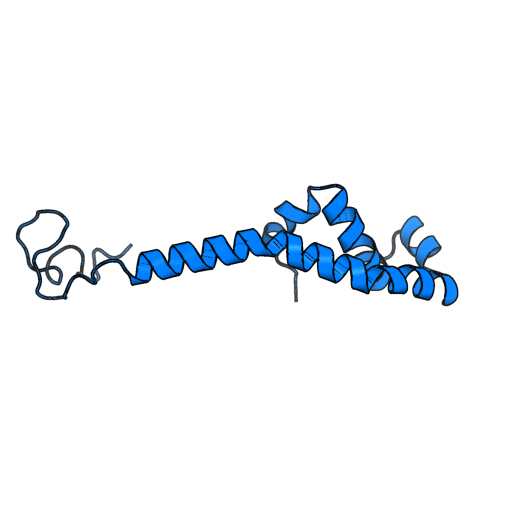.06 98 PHE A O 1
ATOM 796 N N . LYS A 1 99 ? -15.810 -6.571 35.792 1.00 92.00 99 LYS A N 1
ATOM 797 C CA . LYS A 1 99 ? -14.705 -7.405 36.318 1.00 92.00 99 LYS A CA 1
ATOM 798 C C . LYS A 1 99 ? -15.082 -8.770 36.879 1.00 92.00 99 LYS A C 1
ATOM 800 O O . LYS A 1 99 ? -14.189 -9.551 37.179 1.00 92.00 99 LYS A O 1
ATOM 805 N N . LYS A 1 100 ? -16.364 -9.004 37.150 1.00 92.69 100 LYS A N 1
ATOM 806 C CA . LYS A 1 100 ? -16.904 -10.269 37.666 1.00 92.69 100 LYS A CA 1
ATOM 807 C C . LYS A 1 100 ? -17.723 -11.010 36.597 1.00 92.69 100 LYS A C 1
ATOM 809 O O . LYS A 1 100 ? -18.454 -11.937 36.935 1.00 92.69 100 LYS A O 1
ATOM 814 N N . CYS A 1 101 ? -17.657 -10.575 35.339 1.00 93.44 101 CYS A N 1
ATOM 815 C CA . CYS A 1 101 ? -18.399 -11.147 34.220 1.00 93.44 101 CYS A CA 1
ATOM 816 C C . CYS A 1 101 ? -17.508 -11.197 32.963 1.00 93.44 101 CYS A C 1
ATOM 818 O O . CYS A 1 101 ? -16.517 -11.925 32.975 1.00 93.44 101 CYS A O 1
ATOM 820 N N . CYS A 1 102 ? -17.811 -10.435 31.906 1.00 90.00 102 CYS A N 1
ATOM 821 C CA . CYS A 1 102 ? -17.051 -10.450 30.647 1.00 90.00 102 CYS A CA 1
ATOM 822 C C . CYS A 1 102 ? -15.608 -9.929 30.783 1.00 90.00 102 CYS A C 1
ATOM 824 O O . CYS A 1 102 ? -14.766 -10.267 29.966 1.00 90.00 102 CYS A O 1
ATOM 826 N N . GLY A 1 103 ? -15.298 -9.141 31.817 1.00 87.94 103 GLY A N 1
ATOM 827 C CA . GLY A 1 103 ? -13.942 -8.657 32.103 1.00 87.94 103 GLY A CA 1
ATOM 828 C C . GLY A 1 103 ? -13.084 -9.611 32.945 1.00 87.94 103 GLY A C 1
ATOM 829 O O . GLY A 1 103 ? -12.049 -9.189 33.464 1.00 87.94 103 GLY A O 1
ATOM 830 N N . LEU A 1 104 ? -13.528 -10.853 33.171 1.00 88.00 104 LEU A N 1
ATOM 831 C CA . LEU A 1 104 ? -12.716 -11.896 33.807 1.00 88.00 104 LEU A CA 1
ATOM 832 C C . LEU A 1 104 ? -11.734 -12.481 32.787 1.00 88.00 104 LEU A C 1
ATOM 834 O O . LEU A 1 104 ? -12.129 -12.790 31.670 1.00 88.00 104 LEU A O 1
ATOM 838 N N . ALA A 1 105 ? -10.486 -12.718 33.201 1.00 74.06 105 ALA A N 1
ATOM 839 C CA . ALA A 1 105 ? -9.453 -13.313 32.345 1.00 74.06 105 ALA A CA 1
ATOM 840 C C . ALA A 1 105 ? -9.858 -14.679 31.755 1.00 74.06 105 ALA A C 1
ATOM 842 O O . ALA A 1 105 ? -9.440 -15.013 30.659 1.00 74.06 105 ALA A O 1
ATOM 843 N N . ALA A 1 106 ? -10.719 -15.435 32.447 1.00 73.62 106 ALA A N 1
ATOM 844 C CA . ALA A 1 106 ? -11.248 -16.713 31.964 1.00 73.62 106 ALA A CA 1
ATOM 845 C C . ALA A 1 106 ? -12.243 -16.591 30.787 1.00 73.62 106 ALA A C 1
ATOM 847 O O . ALA A 1 106 ? -12.544 -17.599 30.162 1.00 73.62 106 ALA A O 1
ATOM 848 N N . ASN A 1 107 ? -12.763 -15.389 30.502 1.00 61.84 107 ASN A N 1
ATOM 849 C CA . ASN A 1 107 ? -13.774 -15.128 29.465 1.00 61.84 107 ASN A CA 1
ATOM 850 C C . ASN A 1 107 ? -13.249 -14.253 28.307 1.00 61.84 107 ASN A C 1
ATOM 852 O O . ASN A 1 107 ? -14.036 -13.824 27.465 1.00 61.84 107 ASN A O 1
ATOM 856 N N . LEU A 1 108 ? -11.951 -13.937 28.282 1.00 59.41 108 LEU A N 1
ATOM 857 C CA . LEU A 1 108 ? -11.303 -13.238 27.170 1.00 59.41 108 LEU A CA 1
ATOM 858 C C . LEU A 1 108 ? -10.774 -14.297 26.191 1.00 59.41 108 LEU A C 1
ATOM 860 O O . LEU A 1 108 ? -9.767 -14.938 26.479 1.00 59.41 108 LEU A O 1
ATOM 864 N N . HIS A 1 109 ? -11.507 -14.507 25.093 1.00 53.56 109 HIS A N 1
ATOM 865 C CA . HIS A 1 109 ? -11.078 -15.309 23.942 1.00 53.56 109 HIS A CA 1
ATOM 866 C C . HIS A 1 109 ? -10.101 -14.531 23.062 1.00 53.56 109 HIS A C 1
ATOM 868 O O . HIS A 1 109 ? -10.344 -13.317 22.857 1.00 53.56 109 HIS A O 1
#

Foldseek 3Di:
DDPPVVVLCVLCVDPLSVVLCVLVCLLPDPDDDPVSCVQCVDPVSNVVSVVSNVVSVVVVVVVCPVVVVVVVVVVVVVVPPPDQDQQHQPPVPPRHRCVVPCVPPVNDD

Sequence (109 aa):
MKLCWNDWKPMLDTPEGQAWFRPIGLLGEDDFGLDQDELTKTPPRRSKIALQIPEAVVAIYEYWIPFRQAVYERETAKSMQPKVGRNDLCPCGSGKKFKKCCGLAANLH

Organism: NCBI:txid2182327

pLDDT: mean 85.52, std 12.18, range [44.62, 97.44]

Radius of gyration: 24.59 Å; chains: 1; bounding box: 49×24×61 Å

InterPro domains:
  IPR004027 SEC-C motif [PF02810] (86-103)

Secondary structure (DSSP, 8-state):
----HHHHHHHHTSHHHHHHHHHHHHHH-SS--HHHHHHHSSHHHHHHHHTTHHHHHHHHHHHTHHHHHHHHHHHHHHHHS----TTSBPTTSSSSBGGGTTTSGGG--